Protein AF-A0A3D8QVL1-F1 (afdb_monomer)

Mean predicted aligned error: 11.27 Å

Solvent-accessible surface area (backbone atoms only — not comparable to full-atom values): 10195 Å² total; per-residue (Å²): 133,71,72,72,60,58,54,53,51,51,52,50,52,61,52,54,66,71,73,65,76,97,67,77,55,60,60,60,51,33,52,47,51,49,51,53,50,51,50,53,33,50,77,66,64,44,32,71,44,72,30,69,56,56,42,41,38,78,77,70,44,88,57,85,53,42,51,33,35,34,35,27,34,64,91,45,43,71,56,52,54,50,53,43,43,74,77,68,47,60,68,65,78,64,92,81,44,60,71,75,39,45,62,49,75,54,87,87,64,74,78,81,68,90,73,79,55,84,73,32,70,46,82,56,44,80,42,41,32,65,36,83,94,66,62,30,37,41,34,38,30,42,27,75,76,78,45,63,90,51,77,84,66,58,39,98,84,45,70,69,81,70,80,73,78,77,84,126

Foldseek 3Di:
DDPVVVVVVVVVVVVVVVPDDPPPDLQNVQVVVQVVLVVLCVVLQWFKDWDDVNNVVVVPDDDRALETEMETEPVCVVVSVVSCVVVPFDWDPPPPDLLQDQASDDPVNPPDDPPPPDSRGDDRAPIKGAPDNNRHMYGYHYCCRPVVVDPGGGGPVGHDPPPPPPDD

Radius of gyration: 21.36 Å; Cα contacts (8 Å, |Δi|>4): 197; chains: 1; bounding box: 33×60×80 Å

Nearest PDB structures (foldseek):
  5cfu-assembly1_A  TM=7.307E-01  e=3.178E-02  Pseudomonas aeruginosa
  5kqj-assembly1_A  TM=5.919E-01  e=2.975E-02  Klebsiella pneumoniae
  8an5-assembly1_A  TM=6.753E-01  e=1.188E-01  Mycobacterium tuberculosis H37Rv
  4hx0-assembly1_A  TM=8.413E-01  e=1.047E+00  Thermotoga maritima
  4fo6-assembly1_A  TM=5.557E-01  e=2.297E-01  Homo sapiens

Structure (mmCIF, N/CA/C/O backbone):
data_AF-A0A3D8QVL1-F1
#
_entry.id   AF-A0A3D8QVL1-F1
#
loop_
_atom_site.group_PDB
_atom_site.id
_atom_site.type_symbol
_atom_site.label_atom_id
_atom_site.label_alt_id
_atom_site.label_comp_id
_atom_site.label_asym_id
_atom_site.label_entity_id
_atom_site.label_seq_id
_atom_site.pdbx_PDB_ins_code
_atom_site.Cartn_x
_atom_site.Cartn_y
_atom_site.Cartn_z
_atom_site.occupancy
_atom_site.B_iso_or_equiv
_atom_site.auth_seq_id
_atom_site.auth_comp_id
_atom_site.auth_asym_id
_atom_site.auth_atom_id
_atom_site.pdbx_PDB_model_num
ATOM 1 N N . MET A 1 1 ? 4.544 -39.708 -45.588 1.00 54.09 1 MET A N 1
ATOM 2 C CA . MET A 1 1 ? 5.359 -39.134 -44.494 1.00 54.09 1 MET A CA 1
ATOM 3 C C . MET A 1 1 ? 4.584 -39.295 -43.195 1.00 54.09 1 MET A C 1
ATOM 5 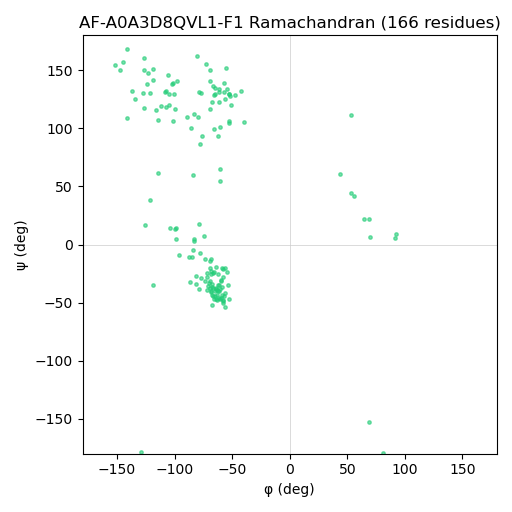O O . MET A 1 1 ? 3.398 -38.986 -43.215 1.00 54.09 1 MET A O 1
ATOM 9 N N . PRO A 1 2 ? 5.171 -39.852 -42.123 1.00 53.97 2 PRO A N 1
ATOM 10 C CA . PRO A 1 2 ? 4.414 -40.187 -40.923 1.00 53.97 2 PRO A CA 1
ATOM 11 C C . PRO A 1 2 ? 4.125 -38.933 -40.086 1.00 53.97 2 PRO A C 1
ATOM 13 O O . PRO A 1 2 ? 5.024 -38.152 -39.782 1.00 53.97 2 PRO A O 1
ATOM 16 N N . VAL A 1 3 ? 2.853 -38.772 -39.714 1.00 54.50 3 VAL A N 1
ATOM 17 C CA . VAL A 1 3 ? 2.266 -37.641 -38.964 1.00 54.50 3 VAL A CA 1
ATOM 18 C C . VAL A 1 3 ? 2.986 -37.368 -37.629 1.00 54.50 3 VAL A C 1
ATOM 20 O O . VAL A 1 3 ? 3.051 -36.229 -37.178 1.00 54.50 3 VAL A O 1
ATOM 23 N N . TYR A 1 4 ? 3.656 -38.377 -37.067 1.00 49.91 4 TYR A N 1
ATOM 24 C CA . TYR A 1 4 ? 4.427 -38.299 -35.821 1.00 49.91 4 TYR A CA 1
ATOM 25 C C . TYR A 1 4 ? 5.653 -37.362 -35.862 1.00 49.91 4 TYR A C 1
ATOM 27 O O . TYR A 1 4 ? 6.142 -36.929 -34.816 1.00 49.91 4 TYR A O 1
ATOM 35 N N . LEU A 1 5 ? 6.166 -37.012 -37.049 1.00 54.41 5 LEU A N 1
ATOM 36 C CA . LEU A 1 5 ? 7.317 -36.104 -37.151 1.00 54.41 5 LEU A CA 1
ATOM 37 C C . LEU A 1 5 ? 6.916 -34.620 -37.025 1.00 54.41 5 LEU A C 1
ATOM 39 O O . LEU A 1 5 ? 7.715 -33.801 -36.586 1.00 54.41 5 LEU A O 1
ATOM 43 N N . LEU A 1 6 ? 5.678 -34.266 -37.383 1.00 55.50 6 LEU A N 1
ATOM 44 C CA . LEU A 1 6 ? 5.181 -32.885 -37.305 1.00 55.50 6 LEU A CA 1
ATOM 45 C C . LEU A 1 6 ? 4.798 -32.496 -35.874 1.00 55.50 6 LEU A C 1
ATOM 47 O O . LEU A 1 6 ? 5.100 -31.383 -35.449 1.00 55.50 6 LEU A O 1
ATOM 51 N N . GLU A 1 7 ? 4.212 -33.415 -35.104 1.00 56.00 7 GLU A N 1
ATOM 52 C CA . GLU A 1 7 ? 3.872 -33.169 -33.6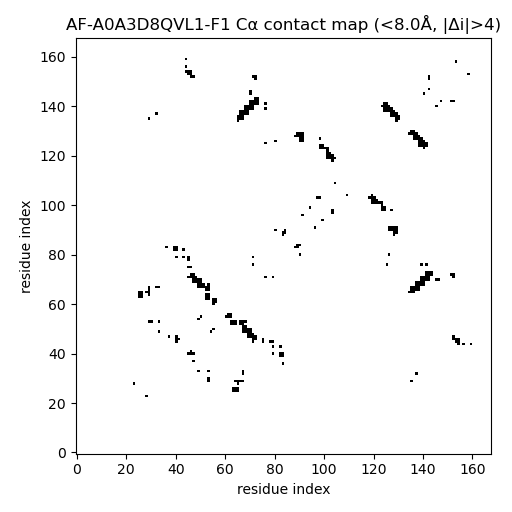95 1.00 56.00 7 GLU A CA 1
ATOM 53 C C . GLU A 1 7 ? 5.114 -32.992 -32.822 1.00 56.00 7 GLU A C 1
ATOM 55 O O . GLU A 1 7 ? 5.141 -32.110 -31.966 1.00 56.00 7 GLU A O 1
ATOM 60 N N . SER A 1 8 ? 6.179 -33.755 -33.084 1.00 56.84 8 SER A N 1
ATOM 61 C CA . SER A 1 8 ? 7.440 -33.618 -32.349 1.00 56.84 8 SER A CA 1
ATOM 62 C C . SER A 1 8 ? 8.159 -32.305 -32.671 1.00 56.84 8 SER A C 1
ATOM 64 O O . SER A 1 8 ? 8.674 -31.662 -31.760 1.00 56.84 8 SER A O 1
ATOM 66 N N . ILE A 1 9 ? 8.123 -31.834 -33.923 1.00 57.78 9 ILE A N 1
ATOM 67 C CA . ILE A 1 9 ? 8.658 -30.515 -34.303 1.00 57.78 9 ILE A CA 1
ATOM 68 C C . ILE A 1 9 ? 7.809 -29.383 -33.698 1.00 57.78 9 ILE A C 1
ATOM 70 O O . ILE A 1 9 ? 8.367 -28.411 -33.186 1.00 57.78 9 ILE A O 1
ATOM 74 N N . LEU A 1 10 ? 6.478 -29.517 -33.671 1.00 55.56 10 LEU A N 1
ATO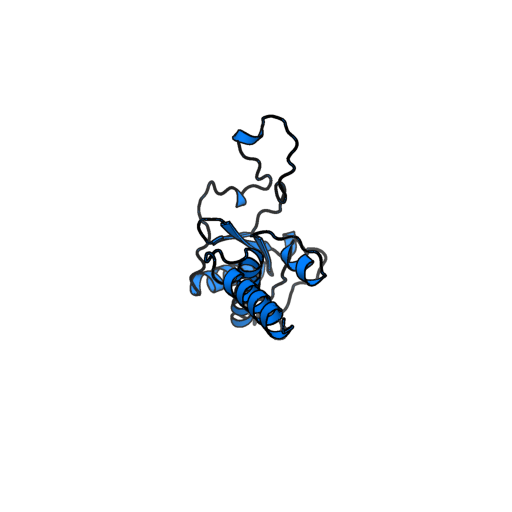M 75 C CA . LEU A 1 10 ? 5.586 -28.538 -33.041 1.00 55.56 10 LEU A CA 1
ATOM 76 C C . LEU A 1 10 ? 5.761 -28.494 -31.516 1.00 55.56 10 LEU A C 1
ATOM 78 O O . LEU A 1 10 ? 5.931 -27.407 -30.970 1.00 55.56 10 LEU A O 1
ATOM 82 N N . GLN A 1 11 ? 5.845 -29.634 -30.826 1.00 57.38 11 GLN A N 1
ATOM 83 C CA . GLN A 1 11 ? 6.147 -29.679 -29.388 1.00 57.38 11 GLN A CA 1
ATOM 84 C C . GLN A 1 11 ? 7.546 -29.152 -29.066 1.00 57.38 11 GLN A C 1
ATOM 86 O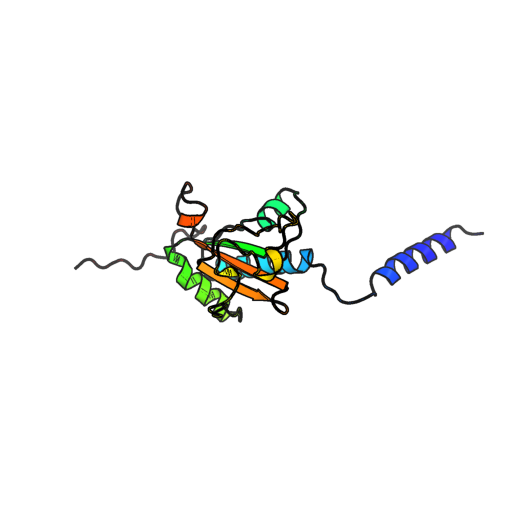 O . GLN A 1 11 ? 7.721 -28.437 -28.080 1.00 57.38 11 GLN A O 1
ATOM 91 N N . GLN A 1 12 ? 8.543 -29.442 -29.902 1.00 54.34 12 GLN A N 1
ATOM 92 C CA . GLN A 1 12 ? 9.907 -28.970 -29.681 1.00 54.34 12 GLN A CA 1
ATOM 93 C C . GLN A 1 12 ? 10.050 -27.469 -29.979 1.00 54.34 12 GLN A C 1
ATOM 95 O O . GLN A 1 12 ? 10.808 -26.783 -29.293 1.00 54.34 12 GLN A O 1
ATOM 100 N N . SER A 1 13 ? 9.276 -26.928 -30.927 1.00 55.06 13 SER A N 1
ATOM 101 C CA . SER A 1 13 ? 9.160 -25.482 -31.165 1.00 55.06 13 SER A CA 1
ATOM 102 C C . SER A 1 13 ? 8.386 -24.762 -30.048 1.00 55.06 13 SER A C 1
ATOM 104 O O . SER A 1 13 ? 8.796 -23.681 -29.629 1.00 55.06 13 SER A O 1
ATOM 106 N N . TYR A 1 14 ? 7.361 -25.405 -29.475 1.00 46.81 14 TYR A N 1
ATOM 107 C CA . TYR A 1 14 ? 6.610 -24.922 -28.310 1.00 46.81 14 TYR A CA 1
ATOM 108 C C . TYR A 1 14 ? 7.430 -24.952 -27.008 1.00 46.81 14 TYR A C 1
ATOM 110 O O . TYR A 1 14 ? 7.254 -24.107 -26.135 1.00 46.81 14 TYR A O 1
ATOM 118 N N . GLN A 1 15 ? 8.356 -25.903 -26.858 1.00 48.94 15 GLN A N 1
ATOM 119 C CA . GLN A 1 15 ? 9.275 -25.931 -25.716 1.00 48.94 15 GLN A CA 1
ATOM 120 C C . GLN A 1 15 ? 10.472 -24.988 -25.894 1.00 48.94 15 GLN A C 1
ATOM 122 O O . GLN A 1 15 ? 10.908 -24.379 -24.918 1.00 48.94 15 GLN A O 1
ATOM 127 N N . LYS A 1 16 ? 10.979 -24.801 -27.121 1.00 47.31 16 LYS A N 1
ATOM 128 C CA . LYS A 1 16 ? 12.071 -23.850 -27.398 1.00 47.31 16 LYS A CA 1
ATOM 129 C C . LYS A 1 16 ? 11.663 -22.384 -27.241 1.00 47.31 16 LYS A C 1
ATOM 131 O O . LYS A 1 16 ? 12.521 -21.574 -26.911 1.00 47.31 16 LYS A O 1
ATOM 136 N N . SER A 1 17 ? 10.383 -22.037 -27.385 1.00 46.41 17 SER A N 1
ATOM 137 C CA . SER A 1 17 ? 9.892 -20.680 -27.102 1.00 46.41 17 SER A CA 1
ATOM 138 C C . SER A 1 17 ? 9.803 -20.346 -25.604 1.00 46.41 17 SER A C 1
ATOM 140 O O . SER A 1 17 ? 9.684 -19.176 -25.254 1.00 46.41 17 SER A O 1
ATOM 142 N N . ARG A 1 18 ? 9.915 -21.337 -24.703 1.00 49.00 18 ARG A N 1
ATOM 143 C CA . ARG A 1 18 ? 9.959 -21.128 -23.240 1.00 49.00 18 ARG A CA 1
ATOM 144 C C . ARG A 1 18 ? 11.348 -20.817 -22.688 1.00 49.00 18 ARG A C 1
ATOM 146 O O . ARG A 1 18 ? 11.458 -20.438 -21.526 1.00 49.00 18 ARG A O 1
ATOM 153 N N . VAL A 1 19 ? 12.396 -20.980 -23.492 1.00 49.81 19 VAL A N 1
ATOM 154 C CA . VAL A 1 19 ? 13.783 -20.715 -23.089 1.00 49.81 19 VAL A CA 1
ATOM 155 C C . VAL A 1 19 ? 14.307 -19.537 -23.905 1.00 49.81 19 VAL A C 1
ATOM 157 O O . VAL A 1 19 ? 15.232 -19.659 -24.700 1.00 49.81 19 VAL A O 1
ATOM 160 N N . SER A 1 20 ? 13.658 -18.386 -23.747 1.00 44.47 20 SER A N 1
ATOM 161 C CA . SER A 1 20 ? 14.104 -17.118 -24.318 1.00 44.47 20 SER A CA 1
ATOM 162 C C . SER A 1 20 ? 13.845 -16.011 -23.298 1.00 44.47 20 SER A C 1
ATOM 164 O O . SER A 1 20 ? 12.697 -15.679 -23.033 1.00 44.47 20 SER A O 1
ATOM 166 N N . SER A 1 21 ? 14.938 -15.497 -22.724 1.00 47.50 21 SER A N 1
ATOM 167 C CA . SER A 1 21 ? 15.064 -14.339 -21.821 1.00 47.50 21 SER A CA 1
ATOM 168 C C . SER A 1 21 ? 14.181 -14.316 -20.565 1.00 47.50 21 SER A C 1
ATOM 170 O O . SER A 1 21 ? 12.978 -14.092 -20.626 1.00 47.50 21 SER A O 1
ATOM 172 N N . THR A 1 22 ? 14.835 -14.449 -19.412 1.00 52.78 22 THR A N 1
ATOM 173 C CA . THR A 1 22 ? 14.356 -14.221 -18.041 1.00 52.78 22 THR A CA 1
ATOM 174 C C . THR A 1 22 ? 13.894 -12.771 -17.823 1.00 52.78 22 THR A C 1
ATOM 176 O O . THR A 1 22 ? 14.503 -12.019 -17.074 1.00 52.78 22 THR A O 1
ATOM 179 N N . ILE A 1 23 ? 12.833 -12.355 -18.503 1.00 56.91 23 ILE A N 1
ATOM 180 C CA . ILE A 1 23 ? 12.023 -11.207 -18.110 1.00 56.91 23 ILE A CA 1
ATOM 181 C C . ILE A 1 23 ? 10.812 -11.845 -17.448 1.00 56.91 23 ILE A C 1
ATOM 183 O O . ILE A 1 23 ? 10.027 -12.523 -18.115 1.00 56.91 23 ILE A O 1
ATOM 187 N N . MET A 1 24 ? 10.726 -11.761 -16.120 1.00 60.12 24 MET A N 1
ATOM 188 C CA . MET A 1 24 ? 9.519 -12.217 -15.442 1.00 60.12 24 MET A CA 1
ATOM 189 C C . MET A 1 24 ? 8.333 -11.446 -16.023 1.00 60.12 24 MET A C 1
ATOM 191 O O . MET A 1 24 ? 8.401 -10.232 -16.184 1.00 60.12 24 MET A O 1
ATOM 195 N N . ASP A 1 25 ? 7.276 -12.173 -16.383 1.00 79.56 25 ASP A N 1
ATOM 196 C CA . ASP A 1 25 ? 6.004 -11.585 -16.792 1.00 79.56 25 ASP A CA 1
ATOM 197 C C . ASP A 1 25 ? 5.565 -10.571 -15.718 1.00 79.56 25 ASP A C 1
ATOM 199 O O . ASP A 1 25 ? 5.418 -10.985 -14.562 1.00 79.56 25 ASP A O 1
ATOM 203 N N . PRO A 1 26 ? 5.385 -9.276 -16.048 1.00 76.12 26 PRO A N 1
ATOM 204 C CA . PRO A 1 26 ? 5.034 -8.252 -15.067 1.00 76.12 26 PRO A CA 1
ATOM 205 C C . PRO A 1 26 ? 3.796 -8.615 -14.246 1.00 76.12 26 PRO A C 1
ATOM 207 O O . PRO A 1 26 ? 3.747 -8.372 -13.044 1.00 76.12 26 PRO A O 1
ATOM 210 N N . GLU A 1 27 ? 2.829 -9.300 -14.862 1.00 79.88 27 GLU A N 1
ATOM 211 C CA . GLU A 1 27 ? 1.642 -9.796 -14.168 1.00 79.88 27 GLU A CA 1
ATOM 212 C C . GLU A 1 27 ? 2.002 -10.829 -13.090 1.00 79.88 27 GLU A C 1
ATOM 214 O O . GLU A 1 27 ? 1.442 -10.837 -11.991 1.00 79.88 27 GLU A O 1
ATOM 219 N N . ARG A 1 28 ? 2.973 -11.699 -13.371 1.00 84.50 28 ARG A N 1
ATOM 220 C CA . ARG A 1 28 ? 3.458 -12.693 -12.413 1.00 84.50 28 ARG A CA 1
ATOM 221 C C . ARG A 1 28 ? 4.188 -12.037 -11.244 1.00 84.50 28 ARG A C 1
ATOM 223 O O . ARG A 1 28 ? 4.065 -12.537 -10.126 1.00 84.50 28 ARG A O 1
ATOM 230 N N . VAL A 1 29 ? 4.930 -10.956 -11.489 1.00 87.38 29 VAL A N 1
ATOM 231 C CA . VAL A 1 29 ? 5.629 -10.212 -10.433 1.00 87.38 29 VAL A CA 1
ATOM 232 C C . VAL A 1 29 ? 4.623 -9.517 -9.518 1.00 87.38 29 VAL A C 1
ATOM 234 O O . VAL A 1 29 ? 4.645 -9.783 -8.318 1.00 87.38 29 VAL A O 1
ATOM 237 N N . SER A 1 30 ? 3.676 -8.740 -10.059 1.00 88.19 30 SER A N 1
ATOM 238 C CA . SER A 1 30 ? 2.673 -8.035 -9.243 1.00 88.19 30 SER A CA 1
ATOM 239 C C . SER A 1 30 ? 1.793 -8.993 -8.435 1.00 88.19 30 SER A C 1
ATOM 241 O O . SER A 1 30 ? 1.540 -8.760 -7.256 1.00 88.19 30 SER A O 1
ATOM 243 N N . ARG A 1 31 ? 1.379 -10.131 -9.013 1.00 89.88 31 ARG A N 1
ATOM 244 C CA . ARG A 1 31 ? 0.607 -11.156 -8.283 1.00 89.88 31 ARG A CA 1
ATOM 245 C C . ARG A 1 31 ? 1.403 -11.800 -7.156 1.00 89.88 31 ARG A C 1
ATOM 247 O O . ARG A 1 31 ? 0.846 -12.071 -6.092 1.00 89.88 31 ARG A O 1
ATOM 254 N N . LYS A 1 32 ? 2.692 -12.067 -7.386 1.00 92.69 32 LYS A N 1
ATOM 255 C CA . LYS A 1 32 ? 3.573 -12.583 -6.337 1.00 92.69 32 LYS A CA 1
ATOM 256 C C . LYS A 1 32 ? 3.712 -11.549 -5.222 1.00 92.69 32 LYS A C 1
ATOM 258 O O . LYS A 1 32 ? 3.525 -11.907 -4.069 1.00 92.69 32 LYS A O 1
ATOM 263 N N . LEU A 1 33 ? 3.960 -10.287 -5.572 1.00 94.62 33 LEU A N 1
ATOM 264 C CA . LEU A 1 33 ? 4.060 -9.190 -4.613 1.00 94.62 33 LEU A CA 1
ATOM 265 C C . LEU A 1 33 ? 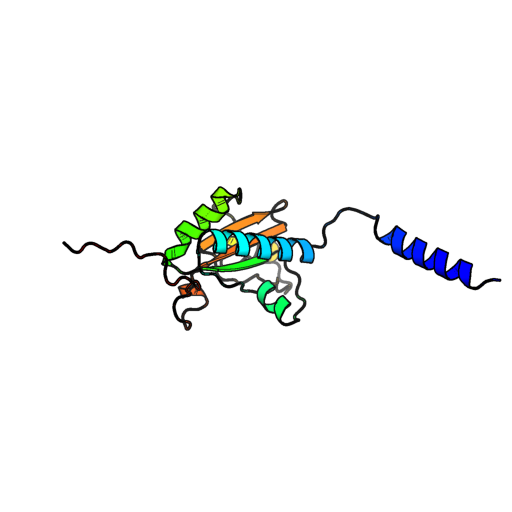2.777 -9.053 -3.780 1.00 94.62 33 LEU A C 1
ATOM 267 O O . LEU A 1 33 ? 2.853 -9.027 -2.558 1.00 94.62 33 LEU A O 1
ATOM 271 N N . ALA A 1 34 ? 1.601 -9.057 -4.413 1.00 95.25 34 ALA A N 1
ATOM 272 C CA . ALA A 1 34 ? 0.318 -9.024 -3.710 1.00 95.25 34 ALA A CA 1
ATOM 273 C C . ALA A 1 34 ? 0.145 -10.214 -2.752 1.00 95.25 34 ALA A C 1
ATOM 275 O O . ALA A 1 34 ? -0.281 -10.038 -1.614 1.00 95.25 34 ALA A O 1
ATOM 276 N N . THR A 1 35 ? 0.511 -11.419 -3.195 1.00 95.75 35 THR A N 1
ATOM 277 C CA . THR A 1 35 ? 0.405 -12.638 -2.378 1.00 95.75 35 THR A CA 1
ATOM 278 C C . THR A 1 35 ? 1.343 -12.596 -1.172 1.00 95.75 35 THR A C 1
ATOM 280 O O . THR A 1 35 ? 0.917 -12.886 -0.057 1.00 95.75 35 THR A O 1
ATOM 283 N N . ASP A 1 36 ? 2.604 -12.217 -1.383 1.00 97.06 36 ASP A N 1
ATOM 284 C CA . ASP A 1 36 ? 3.607 -12.130 -0.322 1.00 97.06 36 ASP A CA 1
ATOM 285 C C . ASP A 1 36 ? 3.217 -11.069 0.716 1.00 97.06 36 ASP A C 1
ATOM 287 O O . ASP A 1 36 ? 3.298 -11.314 1.917 1.00 97.06 36 ASP A O 1
ATOM 291 N N . VAL A 1 37 ? 2.754 -9.898 0.266 1.00 97.88 37 VAL A N 1
ATOM 292 C CA . VAL A 1 37 ? 2.320 -8.818 1.162 1.00 97.88 37 VAL A CA 1
ATOM 293 C C . VAL A 1 37 ? 1.122 -9.248 1.996 1.00 97.88 37 VAL A C 1
ATOM 295 O O . VAL A 1 37 ? 1.156 -9.072 3.211 1.00 97.88 37 VAL A O 1
ATOM 298 N N . ALA A 1 38 ? 0.098 -9.848 1.379 1.00 97.38 38 ALA A N 1
ATOM 299 C CA . ALA A 1 38 ? -1.054 -10.367 2.113 1.00 97.38 38 ALA A CA 1
ATOM 300 C C . ALA A 1 38 ? -0.618 -11.385 3.178 1.00 97.38 38 ALA A C 1
ATOM 302 O O . ALA A 1 38 ? -1.023 -11.274 4.330 1.00 97.38 38 ALA A O 1
ATOM 303 N N . PHE A 1 39 ? 0.287 -12.305 2.824 1.00 97.31 39 PHE A N 1
ATOM 304 C CA . PHE A 1 39 ? 0.846 -13.276 3.764 1.00 97.31 39 PHE A CA 1
ATOM 305 C C . PHE A 1 39 ? 1.531 -12.605 4.965 1.00 97.31 39 PHE A C 1
ATOM 307 O O . PHE A 1 39 ? 1.255 -12.963 6.106 1.00 97.31 39 PHE A O 1
ATOM 314 N N . TYR A 1 40 ? 2.397 -11.612 4.742 1.00 97.94 40 TYR A N 1
ATOM 315 C CA . TYR A 1 40 ? 3.103 -10.946 5.843 1.00 97.94 40 TYR A CA 1
ATOM 316 C C . TYR A 1 40 ? 2.195 -10.075 6.717 1.00 97.94 40 TYR A C 1
ATOM 318 O O . TYR A 1 40 ? 2.430 -9.967 7.921 1.00 97.94 40 TYR A O 1
ATOM 326 N N . LEU A 1 41 ? 1.164 -9.458 6.137 1.00 97.38 41 LEU A N 1
ATOM 327 C CA . LEU A 1 41 ? 0.159 -8.723 6.905 1.00 97.38 41 LEU A CA 1
ATOM 328 C C . LEU A 1 41 ? -0.693 -9.679 7.751 1.00 97.38 41 LEU A C 1
ATOM 330 O O . LEU A 1 41 ? -0.934 -9.392 8.924 1.00 97.38 41 LEU A O 1
ATOM 334 N N . ASP A 1 42 ? -1.069 -10.834 7.205 1.00 96.12 42 ASP A N 1
ATOM 335 C CA . ASP A 1 42 ? -1.818 -11.864 7.926 1.00 96.12 42 ASP A CA 1
ATOM 336 C C . ASP A 1 42 ? -0.996 -12.470 9.079 1.00 96.12 42 ASP A C 1
ATOM 338 O O . ASP A 1 42 ? -1.505 -12.571 10.197 1.00 96.12 42 ASP A O 1
ATOM 342 N N . GLU A 1 43 ? 0.288 -12.785 8.862 1.00 95.94 43 GLU A N 1
ATOM 343 C CA . GLU A 1 43 ? 1.211 -13.245 9.919 1.00 95.94 43 GLU A CA 1
ATOM 344 C C . GLU A 1 43 ? 1.373 -12.204 11.041 1.00 95.94 43 GLU A C 1
ATOM 346 O O . GLU A 1 43 ? 1.534 -12.550 12.212 1.00 95.94 43 GLU A O 1
ATOM 351 N N . ALA A 1 44 ? 1.280 -10.914 10.704 1.00 95.88 44 ALA A N 1
ATOM 352 C CA . ALA A 1 44 ? 1.285 -9.816 11.667 1.00 95.88 44 ALA A CA 1
ATOM 353 C C . ALA A 1 44 ? -0.099 -9.530 12.291 1.00 95.88 44 ALA A C 1
ATOM 355 O O . ALA A 1 44 ? -0.227 -8.597 13.089 1.00 95.88 44 ALA A O 1
ATOM 356 N N . ASN A 1 45 ? -1.128 -10.321 11.959 1.00 96.12 45 ASN A N 1
ATOM 357 C CA . ASN A 1 45 ? -2.528 -10.137 12.355 1.00 96.12 45 ASN A CA 1
ATOM 358 C C . ASN A 1 45 ? -3.069 -8.735 12.015 1.00 96.12 45 ASN A C 1
ATOM 360 O O . ASN A 1 45 ? -3.737 -8.089 12.828 1.00 96.12 45 ASN A O 1
ATOM 364 N N . ILE A 1 46 ? -2.763 -8.266 10.805 1.00 97.38 46 ILE A N 1
ATOM 365 C CA . ILE A 1 46 ? -3.181 -6.967 10.282 1.00 97.38 46 ILE A CA 1
ATOM 366 C C . ILE A 1 46 ? -4.295 -7.174 9.267 1.00 97.38 46 ILE A C 1
ATOM 368 O O . ILE A 1 46 ? -4.107 -7.819 8.233 1.00 97.38 46 ILE A O 1
ATOM 372 N N . ALA A 1 47 ? -5.459 -6.589 9.539 1.00 97.50 47 ALA A N 1
ATOM 373 C CA . ALA A 1 47 ? -6.559 -6.647 8.590 1.00 97.50 47 ALA A CA 1
ATOM 374 C C . ALA A 1 47 ? -6.187 -5.844 7.340 1.00 97.50 47 ALA A C 1
ATOM 376 O O . ALA A 1 47 ? -5.621 -4.756 7.428 1.00 97.50 47 ALA A O 1
ATOM 377 N N . ASN A 1 48 ? -6.478 -6.393 6.167 1.00 97.44 48 ASN A N 1
ATOM 378 C CA . ASN A 1 48 ? -6.081 -5.785 4.909 1.00 97.44 48 ASN A CA 1
ATOM 379 C C . ASN A 1 48 ? -7.062 -6.156 3.792 1.00 97.44 48 ASN A C 1
ATOM 381 O O . ASN A 1 48 ? -7.746 -7.177 3.856 1.00 97.44 48 ASN A O 1
ATOM 385 N N . VAL A 1 49 ? -7.150 -5.301 2.774 1.00 96.88 49 VAL A N 1
ATOM 386 C CA . VAL A 1 49 ? -7.919 -5.559 1.549 1.00 96.88 49 VAL A CA 1
ATOM 387 C C . VAL A 1 49 ? -7.067 -5.180 0.347 1.00 96.88 49 VAL A C 1
ATOM 389 O O . VAL A 1 49 ? -6.615 -4.039 0.252 1.00 96.88 49 VAL A O 1
ATOM 392 N N . LEU A 1 50 ? -6.885 -6.118 -0.587 1.00 96.19 50 LEU A N 1
ATOM 393 C CA . LEU A 1 50 ? -6.309 -5.825 -1.899 1.00 96.19 50 LEU A CA 1
ATOM 394 C C . LEU A 1 50 ? -7.251 -4.890 -2.672 1.00 96.19 50 LEU A C 1
ATOM 396 O O . LEU A 1 50 ? -8.447 -5.159 -2.796 1.00 96.19 50 LEU A O 1
ATOM 400 N N . PHE A 1 51 ? -6.709 -3.803 -3.206 1.00 94.06 51 PHE A N 1
ATOM 401 C CA . PHE A 1 51 ? -7.455 -2.746 -3.877 1.00 94.06 51 PHE A CA 1
ATOM 402 C C . PHE A 1 51 ? -6.860 -2.429 -5.259 1.00 94.06 51 PHE A C 1
ATOM 404 O O . PHE A 1 51 ? -5.925 -3.083 -5.723 1.00 94.06 51 PHE A O 1
ATOM 411 N N . GLY A 1 52 ? -7.450 -1.453 -5.952 1.00 89.88 52 GLY A N 1
ATOM 412 C CA . GLY A 1 52 ? -6.950 -0.971 -7.237 1.00 89.88 52 GLY A CA 1
ATOM 413 C C . GLY A 1 52 ? -7.105 -1.990 -8.367 1.00 89.88 52 GLY A C 1
ATOM 414 O O . GLY A 1 52 ? -8.010 -2.833 -8.366 1.00 89.88 52 GLY A O 1
ATOM 415 N N . TRP A 1 53 ? -6.228 -1.898 -9.366 1.00 88.25 53 TRP A N 1
ATOM 416 C CA . TRP A 1 53 ? -6.303 -2.736 -10.564 1.00 88.25 53 TRP A CA 1
ATOM 417 C C . TRP A 1 53 ? -6.030 -4.212 -10.273 1.00 88.25 53 TRP A C 1
ATOM 419 O O . TRP A 1 53 ? -6.707 -5.071 -10.840 1.00 88.25 53 TRP A O 1
ATOM 429 N N . GLN A 1 54 ? -5.146 -4.520 -9.323 1.00 87.25 54 GLN A N 1
ATOM 430 C CA . GLN A 1 54 ? -4.881 -5.903 -8.914 1.00 87.25 54 GLN A CA 1
ATOM 431 C C . GLN A 1 54 ? -6.098 -6.575 -8.278 1.00 87.25 54 GLN A C 1
ATOM 433 O O . GLN A 1 54 ? -6.381 -7.738 -8.572 1.00 87.25 54 GLN A O 1
ATOM 438 N N . GLY A 1 55 ? -6.885 -5.842 -7.484 1.00 86.94 55 GLY A N 1
ATOM 439 C CA . GLY A 1 55 ? -8.173 -6.344 -6.998 1.00 86.94 55 GLY A CA 1
ATOM 440 C C . GLY A 1 55 ? -9.144 -6.659 -8.144 1.00 86.94 55 GLY A C 1
ATOM 441 O O . GLY A 1 55 ? -9.833 -7.679 -8.124 1.00 86.94 55 GLY A O 1
ATOM 442 N N . LEU A 1 56 ? -9.158 -5.831 -9.195 1.00 86.62 56 LEU A N 1
ATOM 443 C CA . LEU A 1 56 ? -10.021 -6.027 -10.366 1.00 86.62 56 LEU A CA 1
ATOM 444 C C . LEU A 1 56 ? -9.592 -7.203 -11.261 1.00 86.62 56 LEU A C 1
ATOM 446 O O . LEU A 1 56 ? -10.439 -7.797 -11.937 1.00 86.62 56 LEU A O 1
ATOM 450 N N . ILE A 1 57 ? -8.318 -7.601 -11.231 1.00 85.00 57 ILE A N 1
ATOM 451 C CA . ILE A 1 57 ? -7.849 -8.809 -11.926 1.00 85.00 57 ILE A CA 1
ATOM 452 C C . ILE A 1 57 ? -8.539 -10.063 -11.378 1.00 85.00 57 ILE A C 1
ATOM 454 O O . ILE A 1 57 ? -8.878 -10.959 -12.157 1.00 85.00 57 ILE A O 1
ATOM 458 N N . LEU A 1 58 ? -8.827 -10.114 -10.071 1.00 81.69 58 LEU A N 1
ATOM 459 C CA . LEU A 1 58 ? -9.502 -11.258 -9.446 1.00 81.69 58 LEU A CA 1
ATOM 460 C C . LEU A 1 58 ? -10.919 -11.490 -9.992 1.00 81.69 58 LEU A C 1
ATOM 462 O O . LEU A 1 58 ? -11.396 -12.622 -9.987 1.00 81.69 58 LEU A O 1
ATOM 466 N N . VAL A 1 59 ? -11.571 -10.448 -10.519 1.00 84.88 59 VAL A N 1
ATOM 467 C CA . VAL A 1 59 ? -12.904 -10.536 -11.143 1.00 84.88 59 VAL A CA 1
ATOM 468 C C . VAL A 1 59 ? -12.850 -10.611 -12.674 1.00 84.88 59 VAL A C 1
ATOM 470 O O . VAL A 1 59 ? -13.865 -10.449 -13.348 1.00 84.88 59 VAL A O 1
ATOM 473 N N . GLY A 1 60 ? -11.672 -10.887 -13.243 1.00 81.38 60 GLY A N 1
ATOM 474 C CA . GLY A 1 60 ? -11.487 -11.144 -14.672 1.00 81.38 60 GLY A CA 1
ATOM 475 C C . GLY A 1 60 ? -11.161 -9.915 -15.522 1.00 81.38 60 GLY A C 1
ATOM 476 O O . GLY A 1 60 ? -11.062 -10.044 -16.744 1.00 81.38 60 GLY A O 1
ATOM 477 N N . ASN A 1 61 ? -10.952 -8.740 -14.918 1.00 77.06 61 ASN A N 1
ATOM 478 C CA . ASN A 1 61 ? -10.514 -7.559 -15.656 1.00 77.06 61 ASN A CA 1
ATOM 479 C C . ASN A 1 61 ? -8.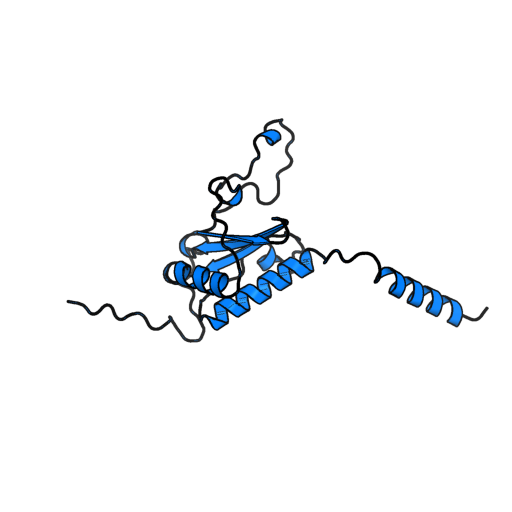986 -7.551 -15.780 1.00 77.06 61 ASN A C 1
ATOM 481 O O . ASN A 1 61 ? -8.270 -7.208 -14.843 1.00 77.06 61 ASN A O 1
ATOM 485 N N . ARG A 1 62 ? -8.476 -7.957 -16.945 1.00 67.38 62 ARG A N 1
ATOM 486 C CA . ARG A 1 62 ? -7.034 -8.004 -17.205 1.00 67.38 62 ARG A CA 1
ATOM 487 C C . ARG A 1 62 ? -6.498 -6.613 -17.505 1.00 67.38 62 ARG A C 1
ATOM 489 O O . ARG A 1 62 ? -6.365 -6.230 -18.667 1.00 67.38 62 ARG A O 1
ATOM 496 N N . MET A 1 63 ? -6.147 -5.884 -16.458 1.00 71.00 63 MET A N 1
ATOM 497 C CA . MET A 1 63 ? -5.258 -4.737 -16.578 1.00 71.00 63 MET A CA 1
ATOM 498 C C . MET A 1 63 ? -3.989 -5.033 -15.805 1.00 71.00 63 MET A C 1
ATOM 500 O O . MET A 1 63 ? -4.028 -5.256 -14.604 1.00 71.00 63 MET A O 1
ATOM 504 N N . VAL A 1 64 ? -2.878 -5.110 -16.536 1.00 64.50 64 VAL A N 1
ATOM 505 C CA . VAL A 1 64 ? -1.562 -5.334 -15.949 1.00 64.50 64 VAL A CA 1
ATOM 506 C C . VAL A 1 64 ? -0.983 -3.972 -15.623 1.00 64.50 64 VAL A C 1
ATOM 508 O O . VAL A 1 64 ? -0.641 -3.206 -16.527 1.00 64.50 64 VAL A O 1
ATOM 511 N N . ASP A 1 65 ? -0.897 -3.677 -14.339 1.00 71.00 65 ASP A N 1
ATOM 512 C CA . ASP A 1 65 ? -0.064 -2.619 -13.806 1.00 71.00 65 ASP A CA 1
ATOM 513 C C . ASP A 1 65 ? 0.982 -3.207 -12.851 1.00 71.00 65 ASP A C 1
ATOM 515 O O . ASP A 1 65 ? 0.814 -4.269 -12.244 1.00 71.00 65 ASP A O 1
ATOM 519 N N . GLY A 1 66 ? 2.122 -2.527 -12.769 1.00 85.88 66 GLY A N 1
ATOM 520 C CA . GLY A 1 66 ? 3.166 -2.847 -11.799 1.00 85.88 66 GLY A CA 1
ATOM 521 C C . GLY A 1 66 ? 2.800 -2.414 -10.376 1.00 85.88 66 GLY A C 1
ATOM 522 O O . GLY A 1 66 ? 3.656 -2.456 -9.502 1.00 85.88 66 GLY A O 1
ATOM 523 N N . GLU A 1 67 ? 1.571 -1.952 -10.139 1.00 90.12 67 GLU A N 1
ATOM 524 C CA . GLU A 1 67 ? 1.133 -1.390 -8.865 1.00 90.12 67 GLU A CA 1
ATOM 525 C C . GLU A 1 67 ? 0.309 -2.424 -8.091 1.00 90.12 67 GLU A C 1
ATOM 527 O O . GLU A 1 67 ? -0.494 -3.165 -8.653 1.00 90.12 67 GLU A O 1
ATOM 532 N N . VAL A 1 68 ? 0.536 -2.500 -6.786 1.00 94.69 68 VAL A N 1
ATOM 533 C CA . VAL A 1 68 ? -0.201 -3.335 -5.843 1.00 94.69 68 VAL A CA 1
ATOM 534 C C . VAL A 1 68 ? -0.676 -2.423 -4.724 1.00 94.69 68 VAL A C 1
ATOM 536 O O . VAL A 1 68 ? 0.136 -1.850 -4.000 1.00 94.69 68 VAL A O 1
ATOM 539 N N . ASP A 1 69 ? -1.989 -2.298 -4.562 1.00 96.00 69 ASP A N 1
ATOM 540 C CA . ASP A 1 69 ? -2.588 -1.451 -3.534 1.00 96.00 69 ASP A CA 1
ATOM 541 C C . ASP A 1 69 ? -3.214 -2.299 -2.430 1.00 96.00 69 ASP A C 1
ATOM 543 O O . ASP A 1 69 ? -4.026 -3.183 -2.700 1.00 96.00 69 ASP A O 1
ATOM 547 N N . PHE A 1 70 ? -2.904 -1.976 -1.178 1.00 98.06 70 PHE A N 1
ATOM 548 C CA . PHE A 1 70 ? -3.611 -2.497 -0.013 1.00 98.06 70 PHE A CA 1
ATOM 549 C C . PHE A 1 70 ? -4.257 -1.369 0.779 1.00 98.06 70 PHE A C 1
ATOM 551 O O . PHE A 1 70 ? -3.680 -0.297 0.956 1.00 98.06 70 PHE A O 1
ATOM 558 N N . VAL A 1 71 ? -5.452 -1.635 1.295 1.00 98.38 71 VAL A N 1
ATOM 559 C CA . VAL A 1 71 ? -6.125 -0.792 2.283 1.00 98.38 71 VAL A CA 1
ATOM 560 C C . VAL A 1 71 ? -5.942 -1.409 3.663 1.00 98.38 71 VAL A C 1
ATOM 562 O O . VAL A 1 71 ? -6.216 -2.596 3.840 1.00 98.38 71 VAL A O 1
ATOM 565 N N . ILE A 1 72 ? -5.495 -0.600 4.623 1.00 98.50 72 ILE A N 1
ATOM 566 C CA . ILE A 1 72 ? -5.172 -1.001 5.998 1.00 98.50 72 ILE A CA 1
ATOM 567 C C . ILE A 1 72 ? -5.994 -0.146 6.982 1.00 98.50 72 ILE A C 1
ATOM 569 O O . ILE A 1 72 ? -6.076 1.070 6.773 1.00 98.50 72 ILE A O 1
ATOM 573 N N . PRO A 1 73 ? -6.558 -0.730 8.061 1.00 98.31 73 PRO A N 1
ATOM 574 C CA . PRO A 1 73 ? -7.065 0.000 9.220 1.00 98.31 73 PRO A CA 1
ATOM 575 C C . PRO A 1 73 ? -6.128 1.119 9.652 1.00 98.31 73 PRO A C 1
ATOM 577 O O . PRO A 1 73 ? -4.926 0.900 9.839 1.00 98.31 73 PRO A O 1
ATOM 580 N N . ASP A 1 74 ? -6.672 2.310 9.871 1.00 98.19 74 ASP A N 1
ATOM 581 C CA . ASP A 1 74 ? -5.878 3.498 10.183 1.00 98.19 74 ASP A CA 1
ATOM 582 C C . ASP A 1 74 ? -4.981 3.267 11.412 1.00 98.19 74 ASP A C 1
ATOM 584 O O . ASP A 1 74 ? -3.791 3.589 11.402 1.00 98.19 74 ASP A O 1
ATOM 588 N N . ALA A 1 75 ? -5.529 2.611 12.441 1.00 97.06 75 ALA A N 1
ATOM 589 C CA . ALA A 1 75 ? -4.819 2.286 13.677 1.00 97.06 75 ALA A CA 1
ATOM 590 C C . ALA A 1 75 ? -3.698 1.243 13.498 1.00 97.06 75 ALA A C 1
ATOM 592 O O . ALA A 1 75 ? -2.772 1.189 14.308 1.00 97.06 75 ALA A O 1
ATOM 593 N N . GLN A 1 76 ? -3.757 0.413 12.451 1.00 98.00 76 GLN A N 1
ATOM 594 C CA . GLN A 1 76 ? -2.773 -0.646 12.192 1.00 98.00 76 GLN A CA 1
ATOM 595 C C . GLN A 1 76 ? -1.685 -0.220 11.198 1.00 98.00 76 GLN A C 1
ATOM 597 O O . GLN A 1 76 ? -0.684 -0.924 11.064 1.00 98.00 76 GLN A O 1
ATOM 602 N N . MET A 1 77 ? -1.822 0.942 10.546 1.00 98.31 77 MET A N 1
ATOM 603 C CA . MET A 1 77 ? -0.869 1.430 9.542 1.00 98.31 77 MET A CA 1
ATOM 604 C C . MET A 1 77 ? 0.593 1.459 10.038 1.00 98.31 77 MET A C 1
ATOM 606 O O . MET A 1 77 ? 1.461 0.932 9.336 1.00 98.31 77 MET A O 1
ATOM 610 N N . PRO A 1 78 ? 0.922 1.976 11.244 1.00 98.31 78 PRO A N 1
ATOM 611 C CA . PRO A 1 78 ? 2.304 1.945 11.730 1.00 98.31 78 PRO A CA 1
ATOM 612 C C . PRO A 1 78 ? 2.850 0.521 11.911 1.00 98.31 78 PRO A C 1
ATOM 614 O O . PRO A 1 78 ? 4.035 0.281 11.677 1.00 98.31 78 PRO A O 1
ATOM 617 N N . THR A 1 79 ? 1.999 -0.422 12.322 1.00 97.88 79 THR A N 1
ATOM 618 C CA . THR A 1 79 ? 2.362 -1.836 12.494 1.00 97.88 79 THR A CA 1
ATOM 619 C C . THR A 1 79 ? 2.566 -2.516 11.142 1.00 97.88 79 THR A C 1
ATOM 621 O O . THR A 1 79 ? 3.533 -3.255 10.991 1.00 97.88 79 THR A O 1
ATOM 624 N N . ALA A 1 80 ? 1.737 -2.207 10.140 1.00 98.38 80 ALA A N 1
ATOM 625 C CA . ALA A 1 80 ? 1.864 -2.723 8.773 1.00 98.38 80 ALA A CA 1
ATOM 626 C C . ALA A 1 80 ? 3.182 -2.313 8.120 1.00 98.38 80 ALA A C 1
ATOM 628 O O . ALA A 1 80 ? 3.895 -3.156 7.577 1.00 98.38 80 ALA A O 1
ATOM 629 N N . ILE A 1 81 ? 3.549 -1.035 8.241 1.00 98.50 81 ILE A N 1
ATOM 630 C CA . ILE A 1 81 ? 4.827 -0.525 7.735 1.00 98.50 81 ILE A CA 1
ATOM 631 C C . ILE A 1 81 ? 5.989 -1.288 8.379 1.00 98.50 81 ILE A C 1
ATOM 633 O O . ILE A 1 81 ? 6.840 -1.817 7.668 1.00 98.50 81 ILE A O 1
ATOM 637 N N . LYS A 1 82 ? 5.991 -1.410 9.713 1.00 98.25 82 LYS A N 1
ATOM 638 C CA . LYS A 1 82 ? 7.044 -2.129 10.446 1.00 98.25 82 LYS A CA 1
ATOM 639 C C . LYS A 1 82 ? 7.111 -3.612 10.083 1.00 98.25 82 LYS A C 1
ATOM 641 O O . LYS A 1 82 ? 8.210 -4.148 9.979 1.00 98.25 82 LYS A O 1
ATOM 646 N N . ALA A 1 83 ? 5.967 -4.273 9.901 1.00 97.94 83 ALA A N 1
ATOM 647 C CA . ALA A 1 83 ? 5.913 -5.680 9.518 1.00 97.94 83 ALA A CA 1
ATOM 648 C C . ALA A 1 83 ? 6.600 -5.903 8.162 1.00 97.94 83 ALA A C 1
ATOM 650 O O . ALA A 1 83 ? 7.471 -6.764 8.049 1.00 97.94 83 ALA A O 1
ATOM 651 N N . LEU A 1 84 ? 6.300 -5.064 7.169 1.00 98.44 84 LEU A N 1
ATOM 652 C CA . LEU A 1 84 ? 6.922 -5.141 5.846 1.00 98.44 84 LEU A CA 1
ATOM 653 C C . LEU A 1 84 ? 8.415 -4.774 5.883 1.00 98.44 84 LEU A C 1
ATOM 655 O O . LEU A 1 84 ? 9.245 -5.489 5.319 1.00 98.44 84 LEU A O 1
ATOM 659 N N . GLU A 1 85 ? 8.792 -3.717 6.605 1.00 98.19 85 GLU A N 1
ATOM 660 C CA . GLU A 1 85 ? 10.203 -3.353 6.797 1.00 98.19 85 GLU A CA 1
ATOM 661 C C . GLU A 1 85 ? 11.003 -4.490 7.455 1.00 98.19 85 GLU A C 1
ATOM 663 O O . GLU A 1 85 ? 12.143 -4.749 7.063 1.00 98.19 85 GLU A O 1
ATOM 668 N N . SER A 1 86 ? 10.400 -5.233 8.393 1.00 97.50 86 SER A N 1
ATOM 669 C CA . SER A 1 86 ? 11.057 -6.357 9.078 1.00 97.50 86 SER A CA 1
ATOM 670 C C . SER A 1 86 ? 11.399 -7.537 8.160 1.00 97.50 86 SER A C 1
ATOM 672 O O . SER A 1 86 ? 12.336 -8.281 8.448 1.00 97.50 86 SER A O 1
ATOM 674 N N . VAL A 1 87 ? 10.692 -7.677 7.033 1.00 97.25 87 VAL A N 1
ATOM 675 C CA . VAL A 1 87 ? 10.947 -8.703 6.006 1.00 97.25 87 VAL A CA 1
ATOM 676 C C . VAL A 1 87 ? 11.735 -8.158 4.809 1.00 97.25 87 VAL A C 1
ATOM 678 O O . VAL A 1 87 ? 11.853 -8.816 3.777 1.00 97.25 87 VAL A O 1
ATOM 681 N N . GLY A 1 88 ? 12.317 -6.963 4.953 1.00 97.06 88 GLY A N 1
ATOM 682 C CA . GLY A 1 88 ? 13.229 -6.361 3.981 1.00 97.06 88 GLY A CA 1
ATOM 683 C C . GLY A 1 88 ? 12.565 -5.458 2.944 1.00 97.06 88 GLY A C 1
ATOM 684 O O . GLY A 1 88 ? 13.234 -5.043 1.997 1.00 97.06 88 GLY A O 1
ATOM 685 N N . TYR A 1 89 ? 11.279 -5.127 3.094 1.00 97.38 89 TYR A N 1
ATOM 686 C CA . TYR A 1 89 ? 10.611 -4.200 2.184 1.00 97.38 89 TYR A CA 1
ATOM 687 C C . TYR A 1 89 ? 10.986 -2.776 2.587 1.00 97.38 89 TYR A C 1
ATOM 689 O O . TYR A 1 89 ? 10.579 -2.275 3.633 1.00 97.38 89 TYR A O 1
ATOM 697 N N . LEU A 1 90 ? 11.789 -2.112 1.759 1.00 96.81 90 LEU A N 1
ATOM 698 C CA . LEU A 1 90 ? 12.303 -0.783 2.073 1.00 96.81 90 LEU A CA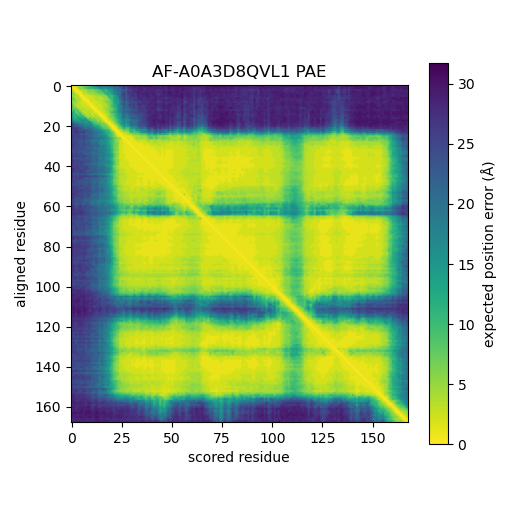 1
ATOM 699 C C . LEU A 1 90 ? 11.272 0.284 1.716 1.00 96.81 90 LEU A C 1
ATOM 701 O O . LEU A 1 90 ? 10.979 0.511 0.539 1.00 96.81 90 LEU A O 1
ATOM 705 N N . ARG A 1 91 ? 10.723 0.950 2.737 1.00 97.75 91 ARG A N 1
ATOM 706 C CA . ARG A 1 91 ? 9.817 2.080 2.531 1.00 97.75 91 ARG A CA 1
ATOM 707 C C . ARG A 1 91 ? 10.545 3.193 1.787 1.00 97.75 91 ARG A C 1
ATOM 709 O O . ARG A 1 91 ? 11.663 3.570 2.146 1.00 97.75 91 ARG A O 1
ATOM 716 N N . CYS A 1 92 ? 9.893 3.754 0.776 1.00 97.62 92 CYS A N 1
ATOM 717 C CA . CYS A 1 92 ? 10.400 4.937 0.104 1.00 97.62 92 CYS A CA 1
ATOM 718 C C . CYS A 1 92 ? 10.400 6.129 1.068 1.00 97.62 92 CYS A C 1
ATOM 720 O O . CYS A 1 92 ? 9.385 6.431 1.696 1.00 97.62 92 CYS A O 1
ATOM 722 N N . ASN A 1 93 ? 11.537 6.814 1.173 1.00 96.19 93 ASN A N 1
ATOM 723 C CA . ASN A 1 93 ? 11.667 8.061 1.932 1.00 96.19 93 ASN A CA 1
ATOM 724 C C . ASN A 1 93 ? 12.239 9.193 1.054 1.00 96.19 93 ASN A C 1
ATOM 726 O O . ASN A 1 93 ? 12.737 10.185 1.579 1.00 96.19 93 ASN A O 1
ATOM 730 N N . GLU A 1 94 ? 12.211 9.031 -0.275 1.00 96.06 94 GLU A N 1
ATOM 731 C CA . GLU A 1 94 ? 12.619 10.075 -1.218 1.00 96.06 94 GLU A CA 1
ATOM 732 C C . GLU A 1 94 ? 11.587 11.218 -1.176 1.00 96.06 94 GLU A C 1
ATOM 734 O O . GLU A 1 94 ? 10.417 10.984 -1.492 1.00 96.06 94 GLU A O 1
ATOM 739 N N . PRO A 1 95 ? 11.972 12.443 -0.770 1.00 94.19 95 PRO A N 1
ATOM 740 C CA . PRO A 1 95 ? 11.023 13.540 -0.562 1.00 94.19 95 PRO A CA 1
ATOM 741 C C . PRO A 1 95 ? 10.400 14.060 -1.865 1.00 94.19 95 PRO A C 1
ATOM 743 O O . PRO A 1 95 ? 9.351 14.694 -1.834 1.00 94.19 95 PRO A O 1
ATOM 746 N N . ASP A 1 96 ? 11.045 13.803 -2.998 1.00 92.31 96 ASP A N 1
ATOM 747 C CA . ASP A 1 96 ? 10.643 14.186 -4.349 1.00 92.31 96 ASP A CA 1
ATOM 748 C C . ASP A 1 96 ? 10.058 13.012 -5.150 1.00 92.31 96 ASP A C 1
ATOM 750 O O . ASP A 1 96 ? 9.894 13.099 -6.369 1.00 92.31 96 ASP A O 1
ATOM 754 N N . CYS A 1 97 ? 9.716 11.907 -4.481 1.00 92.69 97 CYS A N 1
ATOM 755 C CA . CYS A 1 97 ? 9.104 10.769 -5.147 1.00 92.69 97 CYS A CA 1
ATOM 756 C C . CYS A 1 97 ? 7.762 11.160 -5.783 1.00 92.69 97 CYS A C 1
ATOM 758 O O . CYS A 1 97 ? 6.888 11.722 -5.122 1.00 92.69 97 CYS A O 1
ATOM 760 N N . VAL A 1 98 ? 7.565 10.801 -7.057 1.00 90.62 98 VAL A N 1
ATOM 761 C CA . VAL A 1 98 ? 6.333 11.114 -7.801 1.00 90.62 98 VAL A CA 1
ATOM 762 C C . VAL A 1 98 ? 5.076 10.547 -7.129 1.00 90.62 98 VAL A C 1
ATOM 764 O O . VAL A 1 98 ? 4.015 11.155 -7.208 1.00 90.62 98 VAL A O 1
ATOM 767 N N . GLU A 1 99 ? 5.223 9.445 -6.392 1.00 92.19 99 GLU A N 1
ATOM 768 C CA . GLU A 1 99 ? 4.158 8.759 -5.651 1.00 92.19 99 GLU A CA 1
ATOM 769 C C . GLU A 1 99 ? 3.621 9.544 -4.446 1.00 92.19 99 GLU A C 1
ATOM 771 O O . GLU A 1 99 ? 2.576 9.202 -3.890 1.00 92.19 99 GLU A O 1
ATOM 776 N N . LEU A 1 100 ? 4.318 10.611 -4.042 1.00 93.44 100 LEU A N 1
ATOM 777 C CA . LEU A 1 100 ? 3.860 11.545 -3.013 1.00 93.44 100 LEU A CA 1
ATOM 778 C C . LEU A 1 100 ? 2.920 12.628 -3.570 1.00 93.44 100 LEU A C 1
ATOM 780 O O . LEU A 1 100 ? 2.374 13.414 -2.795 1.00 93.44 100 LEU A O 1
ATOM 784 N N . ASN A 1 101 ? 2.703 12.672 -4.889 1.00 92.00 101 ASN A N 1
ATOM 785 C CA . ASN A 1 101 ? 1.865 13.668 -5.552 1.00 92.00 101 ASN A CA 1
ATOM 786 C C . ASN A 1 101 ? 0.551 13.050 -6.026 1.00 92.00 101 ASN A C 1
ATOM 788 O O . ASN A 1 101 ? 0.553 12.039 -6.710 1.00 92.00 101 ASN A O 1
ATOM 792 N N . SER A 1 102 ? -0.580 13.699 -5.745 1.00 88.19 102 SER A N 1
ATOM 793 C CA . SER A 1 102 ? -1.890 13.235 -6.229 1.00 88.19 102 SER A CA 1
ATOM 794 C C . SER A 1 102 ? -2.044 13.314 -7.752 1.00 88.19 102 SER A C 1
ATOM 796 O O . SER A 1 102 ? -2.854 12.580 -8.317 1.00 88.19 102 SER A O 1
ATOM 798 N N . ASP A 1 103 ? -1.288 14.202 -8.403 1.00 88.69 103 ASP A N 1
ATOM 799 C CA . ASP A 1 103 ? -1.134 14.286 -9.855 1.00 88.69 103 ASP A CA 1
ATOM 800 C C . ASP A 1 103 ? 0.319 13.954 -10.216 1.00 88.69 103 ASP A C 1
ATOM 802 O O . ASP A 1 103 ? 1.225 14.754 -9.983 1.00 88.69 103 ASP A O 1
ATOM 806 N N . ARG A 1 104 ? 0.536 12.769 -10.795 1.00 84.38 104 ARG A N 1
ATOM 807 C CA . ARG A 1 104 ? 1.853 12.272 -11.222 1.00 84.38 104 ARG A CA 1
ATOM 808 C C . ARG A 1 104 ? 2.327 12.875 -12.558 1.00 84.38 104 ARG A C 1
ATOM 810 O O . ARG A 1 104 ? 3.193 12.288 -13.209 1.00 84.38 104 ARG A O 1
ATOM 817 N N . MET A 1 105 ? 1.750 13.990 -13.027 1.00 79.19 105 MET A N 1
ATOM 818 C CA . MET A 1 105 ? 2.194 14.633 -14.271 1.00 79.19 105 MET A CA 1
ATOM 819 C C . MET A 1 105 ? 3.659 15.078 -14.152 1.00 79.19 105 MET A C 1
ATOM 821 O O . MET A 1 105 ? 4.014 15.872 -13.282 1.00 79.19 105 MET A O 1
ATOM 825 N N . GLY A 1 106 ? 4.507 14.586 -15.057 1.00 65.50 106 GLY A N 1
ATOM 826 C CA . GLY A 1 106 ? 5.900 15.021 -15.133 1.00 65.50 106 GLY A CA 1
ATOM 827 C C . GLY A 1 106 ? 6.040 16.439 -15.712 1.00 65.50 106 GLY A C 1
ATOM 828 O O . GLY A 1 106 ? 5.189 16.869 -16.495 1.00 65.50 106 GLY A O 1
ATOM 829 N N . PRO A 1 107 ? 7.131 17.165 -15.398 1.00 61.19 107 PRO A N 1
ATOM 830 C CA . PRO A 1 107 ? 7.396 18.492 -15.965 1.00 61.19 107 PRO A CA 1
ATOM 831 C C . PRO A 1 107 ? 7.508 18.476 -17.501 1.00 61.19 107 PRO A C 1
ATOM 833 O O . PRO A 1 107 ? 7.085 19.428 -18.153 1.00 61.19 107 PRO A O 1
ATOM 836 N N . ASP A 1 108 ? 7.980 17.370 -18.084 1.00 57.75 108 ASP A N 1
ATOM 837 C CA . ASP A 1 108 ? 8.151 17.205 -19.537 1.00 57.75 108 ASP A CA 1
ATOM 838 C C . ASP A 1 108 ? 6.838 16.905 -20.293 1.00 57.75 108 ASP A C 1
ATOM 840 O O . ASP A 1 108 ? 6.808 16.906 -21.524 1.00 57.75 108 ASP A O 1
ATOM 844 N N . GLU A 1 109 ? 5.728 16.673 -19.584 1.00 59.16 109 GLU A N 1
ATOM 845 C CA . GLU A 1 109 ? 4.440 16.262 -20.171 1.00 59.16 109 GLU A CA 1
ATOM 846 C C . GLU A 1 109 ? 3.450 17.423 -20.360 1.00 59.16 109 GLU A C 1
ATOM 848 O O . GLU A 1 109 ? 2.322 17.224 -20.813 1.00 59.16 109 GLU A O 1
ATOM 853 N N . GLN A 1 110 ? 3.878 18.659 -20.085 1.00 55.00 110 GLN A N 1
ATOM 854 C CA . GLN A 1 110 ? 3.053 19.861 -20.260 1.00 55.00 110 GLN A CA 1
ATOM 855 C C . GLN A 1 110 ? 2.773 20.203 -21.739 1.00 55.00 110 GLN A C 1
ATOM 857 O O . GLN A 1 110 ? 1.843 20.955 -22.032 1.00 55.00 110 GLN A O 1
ATOM 862 N N . ASN A 1 111 ? 3.502 19.604 -22.691 1.00 51.28 111 ASN A N 1
ATOM 863 C CA . ASN A 1 111 ? 3.308 19.797 -24.134 1.00 51.28 111 ASN A CA 1
ATOM 864 C C . ASN A 1 111 ? 2.199 18.895 -24.726 1.00 51.28 111 ASN A C 1
ATOM 866 O O . ASN A 1 111 ? 2.411 18.117 -25.652 1.00 51.28 111 ASN A O 1
ATOM 870 N N . GLY A 1 112 ? 0.977 19.046 -24.214 1.00 49.44 112 GLY A N 1
ATOM 871 C CA . GLY A 1 112 ? -0.223 19.171 -25.053 1.00 49.44 112 GLY A CA 1
ATOM 872 C C . GLY A 1 112 ? -0.765 17.984 -25.865 1.00 49.44 112 GLY A C 1
ATOM 873 O O . GLY A 1 112 ? -1.736 18.198 -26.587 1.00 49.44 112 GLY A O 1
ATOM 874 N N . TYR A 1 113 ? -0.250 16.755 -25.758 1.00 48.44 113 TYR A N 1
ATOM 875 C CA . TYR A 1 113 ? -0.929 15.580 -26.331 1.00 48.44 113 TYR A CA 1
ATOM 876 C C . TYR A 1 113 ? -1.453 14.649 -25.235 1.00 48.44 113 TYR A C 1
ATOM 878 O O . TYR A 1 113 ? -0.700 14.126 -24.422 1.00 48.44 113 TYR A O 1
ATOM 886 N N . LEU A 1 114 ? -2.779 14.479 -25.242 1.00 48.75 114 LEU A N 1
ATOM 887 C CA . LEU A 1 114 ? -3.667 13.794 -24.292 1.00 48.75 114 LEU A CA 1
ATOM 888 C C . LEU A 1 114 ? -3.379 12.291 -24.101 1.00 48.75 114 LEU A C 1
ATOM 890 O O . LEU A 1 114 ? -4.274 11.456 -24.235 1.00 48.75 114 LEU A O 1
ATOM 894 N N . VAL A 1 115 ? -2.153 11.907 -23.758 1.00 49.16 115 VAL A N 1
ATOM 895 C CA . VAL A 1 115 ? -1.919 10.588 -23.175 1.00 49.16 115 VAL A CA 1
ATOM 896 C C . VAL A 1 115 ? -2.382 10.684 -21.727 1.00 49.16 115 VAL A C 1
ATOM 898 O O . VAL A 1 115 ? -1.644 11.118 -20.847 1.00 49.16 115 VAL A O 1
ATOM 901 N N . ILE A 1 116 ? -3.642 10.321 -21.472 1.00 56.66 116 ILE A N 1
ATOM 902 C CA . ILE A 1 116 ? -4.105 10.055 -20.108 1.00 56.66 116 ILE A CA 1
ATOM 903 C C . ILE A 1 116 ? -3.281 8.861 -19.623 1.00 56.66 116 ILE A C 1
ATOM 905 O O . ILE A 1 116 ? -3.613 7.708 -19.907 1.00 56.66 116 ILE A O 1
ATOM 909 N N . LYS A 1 117 ? -2.161 9.132 -18.946 1.00 64.62 117 LYS A N 1
ATOM 910 C CA . LYS A 1 117 ? -1.418 8.097 -18.238 1.00 64.62 117 LYS A CA 1
ATOM 911 C C . LYS A 1 117 ? -2.381 7.444 -17.255 1.00 64.62 117 LYS A C 1
ATOM 913 O O . LYS A 1 117 ? -3.030 8.120 -16.452 1.00 64.62 117 LYS A O 1
ATOM 918 N N . ARG A 1 118 ? -2.499 6.120 -17.358 1.00 70.31 118 ARG A N 1
ATOM 919 C CA . ARG A 1 118 ? -3.184 5.311 -16.347 1.00 70.31 118 ARG A CA 1
ATOM 920 C C . ARG A 1 118 ? -2.527 5.641 -15.003 1.00 70.31 118 ARG A C 1
ATOM 922 O O . ARG A 1 118 ? -1.309 5.775 -14.953 1.00 70.31 118 ARG A O 1
ATOM 929 N N . ASN A 1 119 ? -3.335 5.872 -13.973 1.00 73.88 119 ASN A N 1
ATOM 930 C CA . ASN A 1 119 ? -2.889 6.288 -12.637 1.00 73.88 119 ASN A CA 1
ATOM 931 C C . ASN A 1 119 ? -2.207 7.671 -12.552 1.00 73.88 119 ASN A C 1
ATOM 933 O O . ASN A 1 119 ? -1.501 7.939 -11.587 1.00 73.88 119 ASN A O 1
ATOM 937 N N . ARG A 1 120 ? -2.439 8.591 -13.508 1.00 83.12 120 ARG A N 1
ATOM 938 C CA . ARG A 1 120 ? -1.987 9.991 -13.359 1.00 83.12 120 ARG A CA 1
ATOM 939 C C . ARG A 1 120 ? -2.537 10.617 -12.079 1.00 83.12 120 ARG A C 1
ATOM 941 O O . ARG A 1 120 ? -1.781 11.167 -11.289 1.00 83.12 120 ARG A O 1
ATOM 948 N N . CYS A 1 121 ? -3.856 10.550 -11.919 1.00 83.69 121 CYS A N 1
ATOM 949 C CA . CYS A 1 121 ? -4.530 11.036 -10.729 1.00 83.69 121 CYS A CA 1
ATOM 950 C C . CYS A 1 121 ? -4.832 9.842 -9.834 1.00 83.69 121 CYS A C 1
ATOM 952 O O . CYS A 1 121 ? -5.602 8.962 -10.224 1.00 83.69 121 CYS A O 1
ATOM 954 N N . HIS A 1 122 ? -4.241 9.821 -8.648 1.00 87.31 122 HIS A N 1
ATOM 955 C CA . HIS A 1 122 ? -4.438 8.751 -7.681 1.00 87.31 122 HIS A CA 1
ATOM 956 C C . HIS A 1 122 ? -4.510 9.316 -6.266 1.00 87.31 122 HIS A C 1
ATOM 958 O O . HIS A 1 122 ? -4.237 10.492 -6.005 1.00 87.31 122 HIS A O 1
ATOM 964 N N . ARG A 1 123 ? -4.922 8.465 -5.328 1.00 92.06 123 ARG A N 1
ATOM 965 C CA . ARG A 1 123 ? -4.830 8.798 -3.914 1.00 92.06 123 ARG A CA 1
ATOM 966 C C . ARG A 1 123 ? -3.391 8.584 -3.455 1.00 92.06 123 ARG A C 1
ATOM 968 O O . ARG A 1 123 ? -2.821 7.529 -3.718 1.00 92.06 123 ARG A O 1
ATOM 975 N N . VAL A 1 124 ? -2.831 9.569 -2.756 1.00 95.44 124 VAL A N 1
ATOM 976 C CA . VAL A 1 124 ? -1.501 9.445 -2.149 1.00 95.44 124 VAL A CA 1
ATOM 977 C C . VAL A 1 124 ? -1.571 8.415 -1.024 1.00 95.44 124 VAL A C 1
ATOM 979 O O . VAL A 1 124 ? -2.379 8.553 -0.101 1.00 95.44 124 VAL A O 1
ATOM 982 N N . ALA A 1 125 ? -0.746 7.378 -1.133 1.00 97.38 125 ALA A N 1
ATOM 983 C CA . ALA A 1 125 ? -0.645 6.322 -0.138 1.00 97.38 125 ALA A CA 1
ATOM 984 C C . ALA A 1 125 ? 0.001 6.852 1.153 1.00 97.38 125 ALA A C 1
ATOM 986 O O . ALA A 1 125 ? 0.844 7.748 1.119 1.00 97.38 125 ALA A O 1
ATOM 987 N 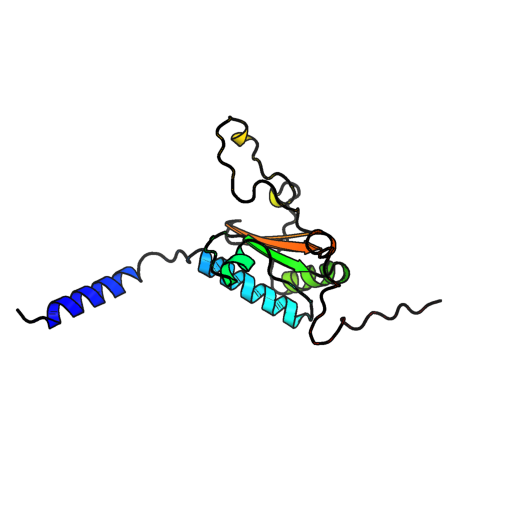N . ALA A 1 126 ? -0.355 6.272 2.300 1.00 97.94 126 ALA A N 1
ATOM 988 C CA . ALA A 1 126 ? 0.285 6.602 3.576 1.00 97.94 126 ALA A CA 1
ATOM 989 C C . ALA A 1 126 ? 1.719 6.054 3.660 1.00 97.94 126 ALA A C 1
ATOM 991 O O . ALA A 1 126 ? 2.570 6.627 4.339 1.00 97.94 126 ALA A O 1
ATOM 992 N N . ALA A 1 127 ? 1.990 4.955 2.955 1.00 98.31 127 ALA A N 1
ATOM 993 C CA . ALA A 1 127 ? 3.327 4.428 2.731 1.00 98.31 127 ALA A CA 1
ATOM 994 C C . ALA A 1 127 ? 3.401 3.756 1.360 1.00 98.31 127 ALA A C 1
ATOM 996 O O . ALA A 1 127 ? 2.410 3.204 0.885 1.00 98.31 127 ALA A O 1
ATOM 997 N N . HIS A 1 128 ? 4.581 3.778 0.743 1.00 98.06 128 HIS A N 1
ATOM 998 C CA . HIS A 1 128 ? 4.823 3.067 -0.505 1.00 98.06 128 HIS A CA 1
ATOM 999 C C . HIS A 1 128 ? 6.247 2.497 -0.581 1.00 98.06 128 HIS A C 1
ATOM 1001 O O . HIS A 1 128 ? 7.160 2.961 0.112 1.00 98.06 128 HIS A O 1
ATOM 1007 N N . PHE A 1 129 ? 6.422 1.474 -1.416 1.00 97.94 129 PHE A N 1
ATOM 1008 C CA . PHE A 1 129 ? 7.650 0.691 -1.560 1.00 97.94 129 PHE A CA 1
ATOM 1009 C C . PHE A 1 129 ? 7.918 0.441 -3.046 1.00 97.94 129 PHE A C 1
ATOM 1011 O O . PHE A 1 129 ? 7.017 0.028 -3.776 1.00 97.94 129 PHE A O 1
ATOM 1018 N N . HIS A 1 130 ? 9.153 0.683 -3.485 1.00 95.94 130 HIS A N 1
ATOM 1019 C CA . HIS A 1 130 ? 9.576 0.501 -4.877 1.00 95.94 130 HIS A CA 1
ATOM 1020 C C . HIS A 1 130 ? 10.367 -0.796 -5.041 1.00 95.94 130 HIS A C 1
ATOM 1022 O O . HIS A 1 130 ? 11.262 -1.078 -4.243 1.00 95.94 130 HIS A O 1
ATOM 1028 N N . PHE A 1 131 ? 10.111 -1.539 -6.118 1.00 92.88 131 PHE A N 1
ATOM 1029 C CA . PHE A 1 131 ? 10.833 -2.771 -6.461 1.00 92.88 131 PHE A CA 1
ATOM 1030 C C . PHE A 1 131 ? 11.381 -2.718 -7.888 1.00 92.88 131 PHE A C 1
ATOM 1032 O O . PHE A 1 131 ? 10.932 -1.917 -8.707 1.00 92.88 131 PHE A O 1
ATOM 1039 N N . GLU A 1 132 ? 12.375 -3.568 -8.168 1.00 87.25 132 GLU A N 1
ATOM 1040 C CA . GLU A 1 132 ? 13.014 -3.742 -9.485 1.00 87.25 132 GLU A CA 1
ATOM 1041 C C . GLU A 1 132 ? 13.302 -2.407 -10.197 1.00 87.25 132 GLU A C 1
ATOM 1043 O O . GLU A 1 132 ? 12.776 -2.121 -11.266 1.00 87.25 132 GLU A O 1
ATOM 1048 N N . ALA A 1 133 ? 14.118 -1.550 -9.572 1.00 85.81 133 ALA A N 1
ATOM 1049 C CA . ALA A 1 133 ? 14.441 -0.215 -10.089 1.00 85.81 133 ALA A CA 1
ATOM 1050 C C . ALA A 1 133 ? 13.203 0.676 -10.352 1.00 85.81 133 ALA A C 1
ATOM 1052 O O . ALA A 1 133 ? 13.164 1.413 -11.335 1.00 85.81 133 ALA A O 1
ATOM 1053 N N . LYS A 1 134 ? 12.222 0.636 -9.434 1.00 84.88 134 LYS A N 1
ATOM 1054 C CA . LYS A 1 134 ? 10.959 1.403 -9.473 1.00 84.88 134 LYS A CA 1
ATOM 1055 C C . LYS A 1 134 ? 9.992 0.961 -10.583 1.00 84.88 134 LYS A C 1
ATOM 1057 O O . LYS A 1 134 ? 9.134 1.734 -10.993 1.00 84.88 134 LYS A O 1
ATOM 1062 N N . GLN A 1 135 ? 10.122 -0.274 -11.076 1.00 86.44 135 GLN A N 1
ATOM 1063 C CA . GLN A 1 135 ? 9.172 -0.855 -12.034 1.00 86.44 135 GLN A CA 1
ATOM 1064 C C . GLN A 1 135 ? 7.876 -1.327 -11.376 1.00 86.44 135 GLN A C 1
ATOM 1066 O O . GLN A 1 135 ? 6.832 -1.314 -12.028 1.00 86.44 135 GLN A O 1
ATOM 1071 N N . TYR A 1 136 ? 7.944 -1.727 -10.104 1.00 91.25 136 TYR A N 1
ATOM 1072 C CA . TYR A 1 136 ? 6.773 -2.137 -9.336 1.00 91.25 136 TYR A CA 1
ATOM 1073 C C . TYR A 1 136 ? 6.638 -1.301 -8.077 1.00 91.25 136 TYR A C 1
ATOM 1075 O O . TYR A 1 136 ? 7.635 -0.905 -7.462 1.00 91.25 136 TYR A O 1
ATOM 1083 N N . LEU A 1 137 ? 5.391 -1.081 -7.692 1.00 94.19 137 LEU A N 1
ATOM 1084 C CA . LEU A 1 137 ? 4.995 -0.247 -6.577 1.00 94.19 137 LEU A CA 1
ATOM 1085 C C . LEU A 1 137 ? 4.075 -1.046 -5.661 1.00 94.19 137 LEU A C 1
ATOM 1087 O O . LEU A 1 137 ? 3.087 -1.617 -6.111 1.00 94.19 137 LEU A O 1
ATOM 1091 N N . LEU A 1 138 ? 4.375 -1.044 -4.370 1.00 97.19 138 LEU A N 1
ATOM 1092 C CA . LEU A 1 138 ? 3.415 -1.403 -3.332 1.00 97.19 138 LEU A CA 1
ATOM 1093 C C . LEU A 1 138 ? 2.961 -0.125 -2.638 1.00 97.19 138 LEU A C 1
ATOM 1095 O O . LEU A 1 138 ? 3.805 0.633 -2.161 1.00 97.19 138 LEU A O 1
ATOM 1099 N N . SER A 1 139 ? 1.654 0.063 -2.514 1.00 97.69 139 SER A N 1
ATOM 1100 C CA . SER A 1 139 ? 1.032 1.210 -1.855 1.00 97.69 139 SER A CA 1
ATOM 1101 C C . SER A 1 139 ? 0.139 0.748 -0.708 1.00 97.69 139 SER A C 1
ATOM 1103 O O . SER A 1 139 ? -0.713 -0.123 -0.885 1.00 97.69 139 SER A O 1
ATOM 1105 N N . LEU A 1 140 ? 0.308 1.351 0.470 1.00 98.50 140 LEU A N 1
ATOM 1106 C CA . LEU A 1 140 ? -0.570 1.162 1.623 1.00 98.50 140 LEU A CA 1
ATOM 1107 C C . LEU A 1 140 ? -1.427 2.407 1.835 1.00 98.50 140 LEU A C 1
ATOM 1109 O O . LEU A 1 140 ? -0.924 3.496 2.126 1.00 98.50 140 LEU A O 1
ATOM 1113 N N . HIS A 1 141 ? -2.736 2.237 1.729 1.00 98.38 141 HIS A N 1
ATOM 1114 C CA . HIS A 1 141 ? -3.724 3.292 1.903 1.00 98.38 141 HIS A CA 1
ATOM 1115 C C . HIS A 1 141 ? -4.440 3.146 3.240 1.00 98.38 141 HIS A C 1
ATOM 1117 O O . HIS A 1 141 ? -4.702 2.036 3.702 1.00 98.38 141 HIS A O 1
ATOM 1123 N N . LEU A 1 142 ? -4.797 4.278 3.843 1.00 98.31 142 LEU A N 1
ATOM 1124 C CA . LEU A 1 142 ? -5.667 4.299 5.018 1.00 98.31 142 LEU A CA 1
ATOM 1125 C C . LEU A 1 142 ? -7.086 3.877 4.628 1.00 98.31 142 LEU A C 1
ATOM 1127 O O . LEU A 1 142 ? -7.605 4.302 3.587 1.00 98.31 142 LEU A O 1
ATOM 1131 N N . GLN A 1 143 ? -7.738 3.095 5.481 1.00 98.12 143 GLN A N 1
ATOM 1132 C CA . GLN A 1 143 ? -9.126 2.699 5.286 1.00 98.12 143 GLN A CA 1
ATOM 1133 C C . GLN A 1 143 ? -10.050 3.912 5.223 1.00 98.12 143 GLN A C 1
ATOM 1135 O O . GLN A 1 143 ? -10.841 4.019 4.282 1.00 98.12 143 GLN A O 1
ATOM 1140 N N . SER A 1 144 ? -9.895 4.869 6.139 1.00 97.62 144 SER A N 1
ATOM 1141 C CA . SER A 1 144 ? -10.689 6.106 6.158 1.00 97.62 144 SER A CA 1
ATOM 1142 C C . SER A 1 144 ? -10.558 6.936 4.874 1.00 97.62 144 SER A C 1
ATOM 1144 O O . SER A 1 144 ? -11.411 7.765 4.562 1.00 97.62 144 SER A O 1
ATOM 1146 N N . SER A 1 145 ? -9.497 6.708 4.099 1.00 96.44 145 SER A N 1
ATOM 1147 C CA . SER A 1 145 ? -9.211 7.436 2.871 1.00 96.44 145 SER A CA 1
ATOM 1148 C C . SER A 1 145 ? -9.892 6.835 1.636 1.00 96.44 145 SER A C 1
ATOM 1150 O O . SER A 1 145 ? -10.227 7.586 0.719 1.00 96.44 145 SER A O 1
ATOM 1152 N N . LEU A 1 146 ? -10.076 5.511 1.575 1.00 96.25 146 LEU A N 1
ATOM 1153 C CA . LEU A 1 146 ? -10.608 4.821 0.386 1.00 96.25 146 LEU A CA 1
ATOM 1154 C C . LEU A 1 146 ? -11.927 4.081 0.635 1.00 96.25 146 LEU A C 1
ATOM 1156 O O . LEU A 1 146 ? -12.788 4.050 -0.242 1.00 96.25 146 LEU A O 1
ATOM 1160 N N . LEU A 1 147 ? -12.107 3.516 1.827 1.00 96.56 147 LEU A N 1
ATOM 1161 C CA . LEU A 1 147 ? -13.245 2.676 2.205 1.00 96.56 147 LEU A CA 1
ATOM 1162 C C . LEU A 1 147 ? -13.995 3.268 3.409 1.00 96.56 147 LEU A C 1
ATOM 1164 O O . LEU A 1 147 ? -14.467 2.536 4.271 1.00 96.56 147 LEU A O 1
ATOM 1168 N N . TRP A 1 148 ? -14.129 4.599 3.463 1.00 95.88 148 TRP A N 1
ATOM 1169 C CA . TRP A 1 148 ? -14.768 5.343 4.566 1.00 95.88 148 TRP A CA 1
ATOM 1170 C C . TRP A 1 148 ? -16.215 4.926 4.874 1.00 95.88 148 TRP A C 1
ATOM 1172 O O . TRP A 1 148 ? -16.732 5.211 5.950 1.00 95.88 148 TRP A O 1
ATOM 1182 N N . TRP A 1 149 ? -16.886 4.287 3.916 1.00 95.88 149 TRP A N 1
ATOM 1183 C CA . TRP A 1 149 ? -18.260 3.800 4.034 1.00 95.88 149 TRP A CA 1
ATOM 1184 C C . TRP A 1 149 ? -18.349 2.383 4.622 1.00 95.88 149 TRP A C 1
ATOM 1186 O O . TRP A 1 149 ? -19.444 1.913 4.927 1.00 95.88 149 TRP A O 1
ATOM 1196 N N . LEU A 1 150 ? -17.218 1.689 4.744 1.00 95.81 150 LEU A N 1
ATOM 1197 C CA . LEU A 1 150 ? -17.116 0.320 5.231 1.00 95.81 150 LEU A CA 1
ATOM 1198 C C . LEU A 1 150 ? -16.736 0.352 6.716 1.00 95.81 150 LEU A C 1
ATOM 1200 O O . LEU A 1 150 ? -15.916 1.170 7.132 1.00 95.81 150 LEU A O 1
ATOM 1204 N N . SER A 1 151 ? -17.323 -0.536 7.520 1.00 95.25 151 SER A N 1
ATOM 1205 C CA . SER A 1 151 ? -16.890 -0.736 8.908 1.00 95.25 151 SER A CA 1
ATOM 1206 C C . SER A 1 151 ? -15.399 -1.064 8.975 1.00 95.25 151 SER A C 1
ATOM 1208 O O . SER A 1 151 ? -14.855 -1.642 8.032 1.00 95.25 151 SER A O 1
ATOM 1210 N N . GLU A 1 152 ? -14.756 -0.711 10.091 1.00 94.75 152 GLU A N 1
ATOM 1211 C CA . GLU A 1 152 ? -13.334 -0.987 10.316 1.00 94.75 152 GLU A CA 1
ATOM 1212 C C . GLU A 1 152 ? -13.005 -2.445 9.972 1.00 94.75 152 GLU A C 1
ATOM 1214 O O . GLU A 1 152 ? -13.694 -3.371 10.419 1.00 94.75 152 GLU A O 1
ATOM 1219 N N . LEU A 1 153 ? -11.979 -2.648 9.144 1.00 93.69 153 LEU A N 1
ATOM 1220 C CA . LEU A 1 153 ? -11.547 -3.985 8.769 1.00 93.69 153 LEU A CA 1
ATOM 1221 C C . LEU A 1 153 ? -11.015 -4.699 10.014 1.00 93.69 153 LEU A C 1
ATOM 1223 O O . LEU A 1 153 ? -10.239 -4.158 10.801 1.00 93.69 153 LEU A O 1
ATOM 1227 N N . THR A 1 154 ? -11.433 -5.947 10.181 1.00 92.81 154 THR A N 1
ATOM 1228 C CA . THR A 1 154 ? -11.027 -6.801 11.299 1.00 92.81 154 THR A CA 1
ATOM 1229 C C . THR A 1 154 ? -10.471 -8.107 10.755 1.00 92.81 154 THR A C 1
ATOM 1231 O O . THR A 1 154 ? -10.867 -8.557 9.678 1.00 92.81 154 THR A O 1
ATOM 1234 N N . THR A 1 155 ? -9.531 -8.717 11.477 1.00 87.94 155 THR A N 1
ATOM 1235 C CA . THR A 1 155 ? -9.109 -10.085 11.170 1.00 87.94 155 THR A CA 1
ATOM 1236 C C . THR A 1 155 ? -10.118 -11.067 11.764 1.00 87.94 155 THR A C 1
ATOM 1238 O O . THR A 1 155 ? -10.892 -10.727 12.663 1.00 87.94 155 THR A O 1
ATOM 1241 N N . ALA A 1 156 ? -10.104 -12.317 11.295 1.00 75.12 156 ALA A N 1
ATOM 1242 C CA . ALA A 1 156 ? -10.959 -13.375 11.843 1.00 75.12 156 ALA A CA 1
ATOM 1243 C C . ALA A 1 156 ? -10.747 -13.603 13.356 1.00 75.12 156 ALA A C 1
ATOM 1245 O O . ALA A 1 156 ? -11.633 -14.116 14.035 1.00 75.12 156 ALA A O 1
ATOM 1246 N N . ASN A 1 157 ? -9.597 -13.176 13.888 1.00 74.31 157 ASN A N 1
ATOM 1247 C CA . ASN A 1 157 ? -9.251 -13.258 15.304 1.00 74.31 157 ASN A CA 1
ATOM 1248 C C . ASN A 1 157 ? -9.817 -12.089 16.140 1.00 74.31 157 ASN A C 1
ATOM 1250 O O . ASN A 1 157 ? -9.545 -12.008 17.337 1.00 74.31 157 ASN A O 1
ATOM 1254 N N . GLY A 1 158 ? -10.613 -11.200 15.535 1.00 64.25 158 GLY A N 1
ATOM 1255 C CA . GLY A 1 158 ? -11.089 -9.967 16.158 1.00 64.25 158 GLY A CA 1
ATOM 1256 C C . GLY A 1 158 ? -10.040 -8.848 16.111 1.00 64.25 158 GLY A C 1
ATOM 1257 O O . GLY A 1 158 ? -8.959 -9.028 15.547 1.00 64.25 158 GLY A O 1
ATOM 1258 N N . PRO A 1 159 ? -10.335 -7.658 16.663 1.00 57.47 159 PRO A N 1
ATOM 1259 C CA . PRO A 1 159 ? -9.339 -6.596 16.752 1.00 57.47 159 PRO A CA 1
ATOM 1260 C C . PRO A 1 159 ? -8.102 -7.106 17.517 1.00 57.47 159 PRO A C 1
ATOM 1262 O O . PRO A 1 159 ? -8.273 -7.802 18.525 1.00 57.47 159 PRO A O 1
ATOM 1265 N N . PRO A 1 160 ? -6.863 -6.782 17.082 1.00 55.59 160 PRO A N 1
ATOM 1266 C CA . PRO A 1 160 ? -5.676 -7.064 17.883 1.00 55.59 160 PRO A CA 1
ATOM 1267 C C . PRO A 1 160 ? -5.917 -6.470 19.266 1.00 55.59 160 PRO A C 1
ATOM 1269 O O . PRO A 1 160 ? -6.380 -5.331 19.340 1.00 55.59 160 PRO A O 1
ATOM 1272 N N . ALA A 1 161 ? -5.696 -7.271 20.317 1.00 48.47 161 ALA A N 1
ATOM 1273 C CA . ALA A 1 161 ? -6.041 -6.934 21.695 1.00 48.47 161 ALA A CA 1
ATOM 1274 C C . ALA A 1 161 ? -5.732 -5.461 21.951 1.00 48.47 161 ALA A C 1
ATOM 1276 O O . ALA A 1 161 ? -4.564 -5.068 21.992 1.00 48.47 161 ALA A O 1
ATOM 1277 N N . ALA A 1 162 ? -6.792 -4.649 22.014 1.00 49.00 162 ALA A N 1
ATOM 1278 C CA . ALA A 1 162 ? -6.657 -3.231 22.248 1.00 49.00 162 ALA A CA 1
ATOM 1279 C C . ALA A 1 162 ? -5.796 -3.092 23.499 1.00 49.00 162 ALA A C 1
ATOM 1281 O O . ALA A 1 162 ? -6.075 -3.733 24.519 1.00 49.00 162 ALA A O 1
ATOM 1282 N N . VAL A 1 163 ? -4.728 -2.301 23.403 1.00 49.50 163 VAL A N 1
ATOM 1283 C CA . VAL A 1 163 ? -4.087 -1.7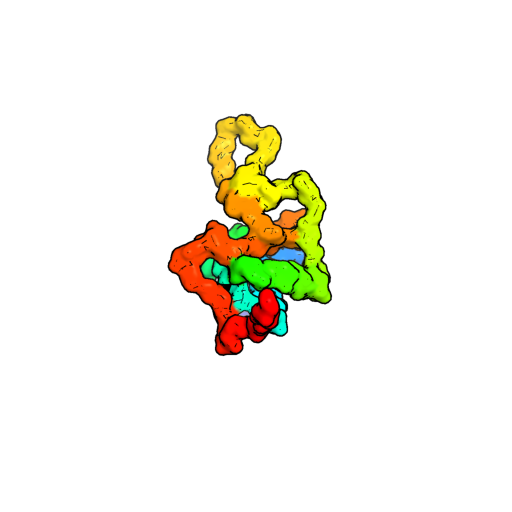53 24.589 1.00 49.50 163 VAL A CA 1
ATOM 1284 C C . VAL A 1 163 ? -5.230 -1.099 25.349 1.00 49.50 163 VAL A C 1
ATOM 1286 O O . VAL A 1 163 ? -5.787 -0.106 24.890 1.00 49.50 163 VAL A O 1
ATOM 1289 N N . LEU A 1 164 ? -5.666 -1.753 26.427 1.00 41.88 164 LEU A N 1
ATOM 1290 C CA . LEU A 1 164 ? -6.624 -1.206 27.365 1.00 41.88 164 LEU A CA 1
ATOM 1291 C C . LEU A 1 164 ? -6.040 0.141 27.767 1.00 41.88 164 LEU A C 1
ATOM 1293 O O . LEU A 1 164 ? -5.034 0.181 28.477 1.00 41.88 164 LEU A O 1
ATOM 1297 N N . GLU A 1 165 ? -6.616 1.232 27.267 1.00 44.22 165 GLU A N 1
ATOM 1298 C CA . GLU A 1 165 ? -6.376 2.532 27.860 1.00 44.22 165 GLU A CA 1
ATOM 1299 C C . GLU A 1 165 ? -6.871 2.416 29.297 1.00 44.22 165 GLU A C 1
ATOM 1301 O O . GLU A 1 165 ? -8.069 2.364 29.584 1.00 44.22 165 GLU A O 1
ATOM 1306 N N . VAL A 1 166 ? -5.909 2.244 30.201 1.00 47.28 166 VAL A N 1
ATOM 1307 C CA . VAL A 1 166 ? -6.129 2.327 31.631 1.00 47.28 166 VAL A CA 1
ATOM 1308 C C . VAL A 1 166 ? -6.499 3.778 31.877 1.00 47.28 166 VAL A C 1
ATOM 1310 O O . VAL A 1 166 ? -5.636 4.653 31.896 1.00 47.28 166 VAL A O 1
ATOM 1313 N N . GLY A 1 167 ? -7.800 4.023 31.997 1.00 56.09 167 GLY A N 1
ATOM 1314 C CA . GLY A 1 167 ? -8.307 5.283 32.504 1.00 56.09 167 GLY A CA 1
ATOM 1315 C C . GLY A 1 167 ? -7.651 5.595 33.847 1.00 56.09 167 GLY A C 1
ATOM 1316 O O . GLY A 1 167 ? -7.625 4.749 34.746 1.00 56.09 167 GLY A O 1
ATOM 1317 N N . ALA A 1 168 ? -7.130 6.811 33.950 1.00 46.75 168 ALA A N 1
ATOM 1318 C CA . ALA A 1 168 ? -6.822 7.499 35.193 1.00 46.75 168 ALA A CA 1
ATOM 1319 C C . ALA A 1 168 ? -7.450 8.892 35.120 1.00 46.75 168 ALA A C 1
ATOM 1321 O O . ALA A 1 168 ? -7.316 9.532 34.051 1.00 46.75 168 ALA A O 1
#

Sequence (168 aa):
MPVYLLESILQQSYQKSRVSSTIMDPERVSRKLATDVAFYLDEANIANVLFGWQGLILVGNRMVDGEVDFVIPDAQMPTAIKALESVGYLRCNEPDCVELNSDRMGPDEQNGYLVIKRNRCHRVAAAHFHFEAKQYLLSLHLQSSLLWWLSELTTANGPPAAVLEVGA

Secondary structure (DSSP, 8-state):
--THHHHHHHHHHHHHTTSS-----HHHHHHHHHHHHHHHHHHTT---EEEHHHHHHTTT-----SEEEEEE-GGGHHHHHHHHHHTT--B---TT-GGGSSB---GGG-SS-----TTSB-PPPSEEEEETTTTEEEEEEEHHHH-TTSPPP-BTTBS---------

pLDDT: mean 80.94, std 18.84, range [41.88, 98.5]

Organism: NCBI:txid1810919